Protein AF-A0A2V8RQP0-F1 (afdb_monomer_lite)

Secondary structure (DSSP, 8-state):
--PPPHHHHHHHHHHHHHHHHHHHHHHHHHHHHHHHHH-PPPP-S--HHHHHHHHHHHHHHHHHHHHHHHHHHHHHHHTT-HHHHHHHHHHHHHHHHHHHHHHHHHHHHH----HHHHHHHHHHHHHT---HHHHHHTSPPTT--SSSS--

Foldseek 3Di:
DPDDDLVVVLVVLLVVLQVLLVVLLVVLVVLVVVLVVPLADADPPPPVVLLVVLQVQLVVLLVVLVVQLVVQLVVLLVQLNLVSNSVSLNSSSVSLSVSSVSLSVSCNVGVDHSVPSSVSSNVSSVVSRDDSVSSVSSHDPPPDPDDPPPD

Radius of gyration: 20.01 Å; chains: 1; bounding box: 56×27×60 Å

Sequence (151 aa):
MNQVPVHATVAQRYRGLLIIWFAQFVTLGLFVLVVWLTRVPRNGSNDALRFWVFDVLGGATFALSFVLKYKLLRRASEQQRPDVVTTAYVLAFALCEATAIFGLVNYFLSGVPPLTLFAVALFGMALHVPRRVELLKASPPDGVSFKSSLQ

pLDDT: mean 88.08, std 13.08, range [40.81, 97.5]

Structure (mmCIF, N/CA/C/O backbone):
data_AF-A0A2V8RQP0-F1
#
_entry.id   AF-A0A2V8RQP0-F1
#
loop_
_atom_site.group_PDB
_atom_site.id
_atom_site.type_symbol
_atom_site.label_atom_id
_atom_site.label_alt_id
_atom_site.label_comp_id
_atom_site.label_asym_id
_atom_site.label_entity_id
_atom_site.label_seq_id
_atom_site.pdbx_PDB_ins_code
_atom_site.Cartn_x
_atom_site.Cartn_y
_atom_site.Cartn_z
_atom_site.occupancy
_atom_site.B_iso_or_equiv
_atom_site.auth_seq_id
_atom_site.auth_comp_id
_atom_site.auth_asym_id
_atom_site.auth_atom_id
_atom_site.pdbx_PDB_model_num
ATOM 1 N N . MET A 1 1 ? -33.516 5.647 21.831 1.00 44.84 1 MET A N 1
ATOM 2 C CA . MET A 1 1 ? -32.470 5.448 20.804 1.00 44.84 1 MET A CA 1
ATOM 3 C C . MET A 1 1 ? -31.860 4.075 21.028 1.00 44.84 1 MET A C 1
ATOM 5 O O . MET A 1 1 ? -31.222 3.886 22.054 1.00 44.84 1 MET A O 1
ATOM 9 N N . ASN A 1 2 ? -32.106 3.108 20.140 1.00 51.38 2 ASN A N 1
ATOM 10 C CA . ASN A 1 2 ? -31.475 1.790 20.238 1.00 51.38 2 ASN A CA 1
ATOM 11 C C . ASN A 1 2 ? -29.984 1.960 19.931 1.00 51.38 2 ASN A C 1
ATOM 13 O O . ASN A 1 2 ? -29.624 2.261 18.794 1.00 51.38 2 ASN A O 1
ATOM 17 N N . GLN A 1 3 ? -29.129 1.851 20.949 1.00 56.84 3 GLN A N 1
ATOM 18 C CA . GLN A 1 3 ? -27.687 1.880 20.739 1.00 56.84 3 GLN A CA 1
ATOM 19 C C . GLN A 1 3 ? -27.291 0.652 19.916 1.00 56.84 3 GLN A C 1
ATOM 21 O O . GLN A 1 3 ? -27.636 -0.478 20.260 1.00 56.84 3 GLN A O 1
ATOM 26 N N . VAL A 1 4 ? -26.610 0.882 18.794 1.00 65.81 4 VAL A N 1
ATOM 27 C CA . VAL A 1 4 ? -26.092 -0.197 17.951 1.00 65.81 4 VAL A CA 1
ATOM 28 C C . VAL A 1 4 ? -25.014 -0.934 18.754 1.00 65.81 4 VAL A C 1
ATOM 30 O O . VAL A 1 4 ? -24.077 -0.281 19.217 1.00 65.81 4 VAL A O 1
ATOM 33 N N . PRO A 1 5 ? -25.107 -2.263 18.931 1.00 72.31 5 PRO A N 1
ATOM 34 C CA . PRO A 1 5 ? -24.129 -3.008 19.715 1.00 72.31 5 PRO A CA 1
ATOM 35 C C . PRO A 1 5 ? -22.722 -2.860 19.116 1.00 72.31 5 PRO A C 1
ATOM 37 O O . PRO A 1 5 ? -22.556 -2.848 17.889 1.00 72.31 5 PRO A O 1
ATOM 40 N N . VAL A 1 6 ? -21.692 -2.774 19.966 1.00 74.38 6 VAL A N 1
ATOM 41 C CA . VAL A 1 6 ? -20.289 -2.564 19.551 1.00 74.38 6 VAL A CA 1
ATOM 42 C C . VAL A 1 6 ? -19.863 -3.603 18.512 1.00 74.38 6 VAL A C 1
ATOM 44 O O . VAL A 1 6 ? -19.258 -3.264 17.491 1.00 74.38 6 VAL A O 1
ATOM 47 N N . HIS A 1 7 ? -20.280 -4.856 18.698 1.00 73.31 7 HIS A N 1
ATOM 48 C CA . HIS A 1 7 ? -20.038 -5.948 17.756 1.00 73.31 7 HIS A CA 1
ATOM 49 C C . HIS A 1 7 ? -20.568 -5.684 16.336 1.00 73.31 7 HIS A C 1
ATOM 51 O O . HIS A 1 7 ? -19.882 -6.013 15.362 1.00 73.31 7 HIS A O 1
ATOM 57 N N . ALA A 1 8 ? -21.739 -5.054 16.189 1.00 73.69 8 ALA A N 1
ATOM 58 C CA . ALA A 1 8 ? -22.288 -4.703 14.878 1.00 73.69 8 ALA A CA 1
ATOM 59 C C . ALA A 1 8 ? -21.453 -3.602 14.201 1.00 73.69 8 ALA A C 1
ATOM 61 O O . ALA A 1 8 ? -21.138 -3.696 13.011 1.00 73.69 8 ALA A O 1
ATOM 62 N N . THR A 1 9 ? -20.993 -2.616 14.976 1.00 85.88 9 THR A N 1
ATOM 63 C CA . THR A 1 9 ? -20.133 -1.529 14.480 1.00 85.88 9 THR A CA 1
ATOM 64 C C . 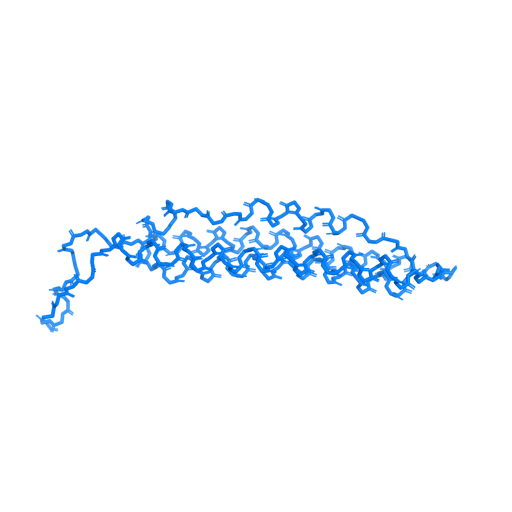THR A 1 9 ? -18.753 -2.041 14.046 1.00 85.88 9 THR A C 1
ATOM 66 O O . THR A 1 9 ? -18.240 -1.657 12.990 1.00 85.88 9 THR A O 1
ATOM 69 N N . VAL A 1 10 ? -18.152 -2.955 14.815 1.00 89.25 10 VAL A N 1
ATOM 70 C CA . VAL A 1 10 ? -16.866 -3.591 14.476 1.00 89.25 10 VAL A CA 1
ATOM 71 C C . VAL A 1 10 ? -16.976 -4.413 13.192 1.00 89.25 10 VAL A C 1
ATOM 73 O O . VAL A 1 10 ? -16.100 -4.323 12.327 1.00 89.25 10 VAL A O 1
ATOM 76 N N . ALA A 1 11 ? -18.058 -5.179 13.027 1.00 91.19 11 ALA A N 1
ATOM 77 C CA . ALA A 1 11 ? -18.291 -5.964 11.817 1.00 91.19 11 ALA A CA 1
ATOM 78 C C . ALA A 1 11 ? -18.414 -5.077 10.566 1.00 91.19 11 ALA A C 1
ATOM 80 O O . ALA A 1 11 ? -17.826 -5.399 9.529 1.00 91.19 11 ALA A O 1
ATOM 81 N N . GLN A 1 12 ? -19.111 -3.940 10.671 1.00 92.62 12 GLN A N 1
ATOM 82 C CA . GLN A 1 12 ? -19.235 -2.973 9.578 1.00 92.62 12 GLN A CA 1
ATOM 83 C C . GLN A 1 12 ? -17.875 -2.379 9.183 1.00 92.62 12 GLN A C 1
ATOM 85 O O . GLN A 1 12 ? -17.524 -2.385 8.000 1.00 92.62 12 GLN A O 1
ATOM 90 N N . ARG A 1 13 ? -17.076 -1.924 10.158 1.00 92.75 13 ARG A N 1
ATOM 91 C CA . ARG A 1 13 ? -15.727 -1.380 9.906 1.00 92.75 13 ARG A CA 1
ATOM 92 C C . ARG A 1 13 ? -14.805 -2.417 9.273 1.00 92.75 13 ARG A C 1
ATOM 94 O O . ARG A 1 13 ? -14.101 -2.116 8.313 1.00 92.75 13 ARG A O 1
ATOM 101 N N . TYR A 1 14 ? -14.851 -3.651 9.770 1.00 95.69 14 TYR A N 1
ATOM 102 C CA . TYR A 1 14 ? -14.076 -4.753 9.211 1.00 95.69 14 TYR A CA 1
ATOM 103 C C . TYR A 1 14 ? -14.441 -5.037 7.749 1.00 95.69 14 TYR A C 1
ATOM 105 O O . TYR A 1 14 ? -13.552 -5.194 6.914 1.00 95.69 14 TYR A O 1
ATOM 113 N N . ARG A 1 15 ? -15.740 -5.059 7.423 1.00 95.62 15 ARG A N 1
ATOM 114 C CA . ARG A 1 15 ? -16.206 -5.244 6.042 1.00 95.62 15 ARG A CA 1
ATOM 115 C C . ARG A 1 15 ? -15.717 -4.117 5.132 1.00 95.62 15 ARG A C 1
ATOM 117 O O . ARG A 1 15 ? -15.245 -4.404 4.038 1.00 95.62 15 ARG A O 1
ATOM 124 N N . GLY A 1 16 ? -15.771 -2.869 5.598 1.00 95.75 16 GLY A N 1
ATOM 125 C CA . GLY A 1 16 ? -15.220 -1.723 4.868 1.00 95.75 16 GLY A CA 1
ATOM 126 C C . GLY A 1 16 ? -13.724 -1.876 4.585 1.00 95.75 16 GLY A C 1
ATOM 127 O O . GLY A 1 16 ? -13.293 -1.722 3.446 1.00 95.75 16 GLY A O 1
ATOM 128 N N . LEU A 1 17 ? -12.940 -2.273 5.592 1.00 96.69 17 LEU A N 1
ATOM 129 C CA . LEU A 1 17 ? -11.506 -2.524 5.425 1.00 96.69 17 LEU A CA 1
ATOM 130 C C . LEU A 1 17 ? -11.203 -3.643 4.426 1.00 96.69 17 LEU A C 1
ATOM 132 O O . LEU A 1 17 ? -10.255 -3.511 3.660 1.00 96.69 17 LEU A O 1
ATOM 136 N N . LEU A 1 18 ? -11.989 -4.724 4.411 1.00 96.88 18 LEU A N 1
ATOM 137 C CA . LEU A 1 18 ? -11.821 -5.797 3.427 1.00 96.88 18 LEU A CA 1
ATOM 138 C C . LEU A 1 18 ? -12.123 -5.337 2.000 1.00 96.88 18 LEU A C 1
ATOM 140 O O . LEU A 1 18 ? -11.397 -5.711 1.085 1.00 96.88 18 LEU A O 1
ATOM 144 N N . ILE A 1 19 ? -13.165 -4.521 1.813 1.00 97.50 19 ILE A N 1
ATOM 145 C CA . ILE A 1 19 ? -13.505 -3.964 0.497 1.00 97.50 19 ILE A CA 1
ATOM 146 C C . ILE A 1 19 ? -12.356 -3.091 -0.009 1.00 97.50 19 ILE A C 1
ATOM 148 O O . ILE A 1 19 ? -11.914 -3.270 -1.139 1.00 97.50 19 ILE A O 1
ATOM 152 N N . ILE A 1 20 ? -11.836 -2.194 0.836 1.00 96.25 20 ILE A N 1
ATOM 153 C CA . ILE A 1 20 ? -10.703 -1.331 0.475 1.00 96.25 20 ILE A CA 1
ATOM 154 C C . ILE A 1 20 ? -9.458 -2.176 0.188 1.00 96.25 20 ILE A C 1
ATOM 156 O O . ILE A 1 20 ? -8.790 -1.952 -0.812 1.00 96.25 20 ILE A O 1
ATOM 160 N N . TRP A 1 21 ? -9.159 -3.172 1.024 1.00 97.31 21 TRP A N 1
ATOM 161 C CA . TRP A 1 21 ? -8.022 -4.068 0.807 1.00 97.31 21 TRP A CA 1
ATOM 162 C C . TRP A 1 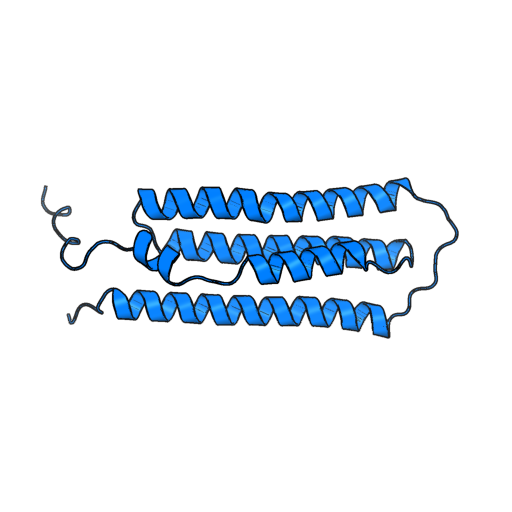21 ? -8.112 -4.790 -0.542 1.00 97.31 21 TRP A C 1
ATOM 164 O O . TRP A 1 21 ? -7.138 -4.816 -1.289 1.00 97.31 21 TRP A O 1
ATOM 174 N N . PHE A 1 22 ? -9.287 -5.323 -0.887 1.00 97.06 22 PHE A N 1
ATOM 175 C CA . PHE A 1 22 ? -9.494 -5.990 -2.170 1.00 97.06 22 PHE A CA 1
ATOM 176 C C . PHE A 1 22 ? -9.398 -5.009 -3.343 1.00 97.06 22 PHE A C 1
ATOM 178 O O . PHE A 1 22 ? -8.765 -5.325 -4.346 1.00 97.06 22 PHE A O 1
ATOM 185 N N . ALA A 1 23 ? -9.961 -3.803 -3.208 1.00 96.44 23 ALA A N 1
ATOM 186 C CA . ALA A 1 23 ? -9.835 -2.753 -4.216 1.00 96.44 23 ALA A CA 1
ATOM 187 C C . ALA A 1 23 ? -8.359 -2.416 -4.495 1.00 96.44 23 ALA A C 1
ATOM 189 O O . ALA A 1 23 ? -7.958 -2.387 -5.655 1.00 96.44 23 ALA A O 1
ATOM 190 N N . GLN A 1 24 ? -7.538 -2.285 -3.449 1.00 94.56 24 GLN A N 1
ATOM 191 C CA . GLN A 1 24 ? -6.100 -2.031 -3.598 1.00 94.56 24 GLN A CA 1
ATOM 192 C C . GLN A 1 24 ? -5.321 -3.232 -4.135 1.00 94.56 24 GLN A C 1
ATOM 194 O O . GLN A 1 24 ? -4.302 -3.082 -4.802 1.00 94.56 24 GLN A O 1
ATOM 199 N N . PHE A 1 25 ? -5.793 -4.451 -3.893 1.00 93.88 25 PHE A N 1
ATOM 200 C CA . PHE A 1 25 ? -5.213 -5.624 -4.538 1.00 93.88 25 PHE A CA 1
ATOM 201 C C . PHE A 1 25 ? -5.472 -5.616 -6.054 1.00 93.88 25 PHE A C 1
ATOM 203 O O . PHE A 1 25 ? -4.585 -5.942 -6.845 1.00 93.88 25 PHE A O 1
ATOM 210 N N . VAL A 1 26 ? -6.669 -5.192 -6.473 1.00 95.88 26 VAL A N 1
ATOM 211 C CA . VAL A 1 26 ? -7.017 -5.044 -7.893 1.00 95.88 26 VAL A CA 1
ATOM 212 C C . VAL A 1 26 ? -6.172 -3.957 -8.559 1.00 95.88 26 VAL A C 1
ATOM 214 O O . VAL A 1 26 ? -5.689 -4.190 -9.667 1.00 95.88 26 VAL A O 1
ATOM 217 N N . THR A 1 27 ? -5.927 -2.813 -7.908 1.00 95.75 27 THR A N 1
ATOM 218 C CA . THR A 1 27 ? -5.077 -1.755 -8.492 1.00 95.75 27 THR A CA 1
ATOM 219 C C . THR A 1 27 ? -3.641 -2.227 -8.727 1.00 95.75 27 THR A C 1
ATOM 221 O O . THR A 1 27 ? -3.093 -1.980 -9.802 1.00 95.75 27 THR A O 1
ATOM 224 N N . LEU A 1 28 ? -3.064 -3.016 -7.812 1.00 94.56 28 LEU A N 1
ATOM 225 C CA . LEU A 1 28 ? -1.766 -3.669 -8.041 1.00 94.56 28 LEU A CA 1
ATOM 226 C C . LEU A 1 28 ? -1.791 -4.590 -9.272 1.00 94.56 28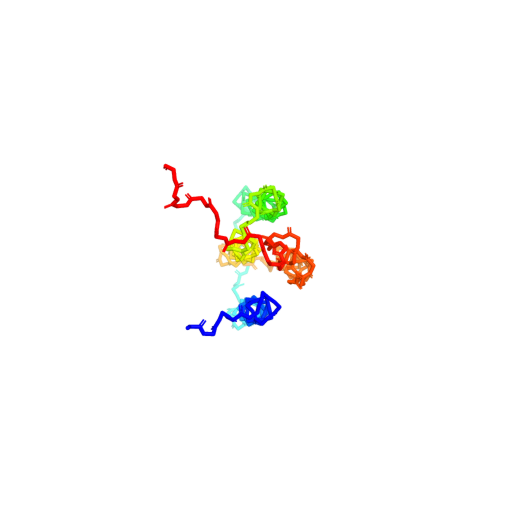 LEU A C 1
ATOM 228 O O . LEU A 1 28 ? -0.863 -4.567 -10.084 1.00 94.56 28 LEU A O 1
ATOM 232 N N . GLY A 1 29 ? -2.865 -5.365 -9.450 1.00 93.94 29 GLY A N 1
ATOM 233 C CA . GLY A 1 29 ? -3.067 -6.187 -10.647 1.00 93.94 29 GLY A CA 1
ATOM 234 C C . GLY A 1 29 ? -3.141 -5.358 -11.934 1.00 93.94 29 GLY A C 1
ATOM 235 O O . GLY A 1 29 ? -2.550 -5.734 -12.948 1.00 93.94 29 GLY A O 1
ATOM 236 N N . LEU A 1 30 ? -3.797 -4.195 -11.889 1.00 95.62 30 LEU A N 1
ATOM 237 C CA . LEU A 1 30 ? -3.856 -3.266 -13.021 1.00 95.62 30 LEU A CA 1
ATOM 238 C C . LEU A 1 30 ? -2.475 -2.703 -13.377 1.00 95.62 30 LEU A C 1
ATOM 240 O O . LEU A 1 30 ? -2.169 -2.586 -14.561 1.00 95.62 30 LEU A O 1
ATOM 244 N N . PHE A 1 31 ? -1.609 -2.413 -12.404 1.00 95.00 31 PHE A N 1
ATOM 245 C CA . PHE A 1 31 ? -0.239 -1.971 -12.700 1.00 95.00 31 PHE A CA 1
ATOM 246 C C . PHE A 1 31 ? 0.574 -3.047 -13.423 1.00 95.00 31 PHE A C 1
ATOM 248 O O . PHE A 1 31 ? 1.277 -2.742 -14.388 1.00 95.00 31 PHE A O 1
ATOM 255 N N . VAL A 1 32 ? 0.433 -4.312 -13.019 1.00 92.50 32 VAL A N 1
ATOM 256 C CA . VAL A 1 32 ? 1.054 -5.444 -13.727 1.00 92.50 32 VAL A CA 1
ATOM 257 C C . VAL A 1 32 ? 0.517 -5.550 -15.156 1.00 92.50 32 VAL A C 1
ATOM 259 O O . VAL A 1 32 ? 1.298 -5.719 -16.095 1.00 92.50 32 VAL A O 1
ATOM 262 N N . LEU A 1 33 ? -0.797 -5.392 -15.340 1.00 94.62 33 LEU A N 1
ATOM 263 C CA . LEU A 1 33 ? -1.420 -5.392 -16.663 1.00 94.62 33 LEU A CA 1
ATOM 264 C C . LEU A 1 33 ? -0.886 -4.250 -17.545 1.00 94.62 33 LEU A C 1
ATOM 266 O O . LEU A 1 33 ? -0.574 -4.479 -18.712 1.00 94.62 33 LEU A O 1
ATOM 270 N N . VAL A 1 34 ? -0.715 -3.045 -16.993 1.00 94.88 34 VAL A N 1
ATOM 271 C CA . VAL A 1 34 ? -0.141 -1.891 -17.708 1.00 94.88 34 VAL A CA 1
ATOM 272 C C . VAL A 1 34 ? 1.284 -2.180 -18.180 1.00 94.88 34 VAL A C 1
ATOM 274 O O . VAL A 1 34 ? 1.602 -1.925 -19.343 1.00 94.88 34 VAL A O 1
ATOM 277 N N . VAL A 1 35 ? 2.136 -2.749 -17.323 1.00 93.12 35 VAL A N 1
ATOM 278 C CA . VAL A 1 35 ? 3.497 -3.164 -17.711 1.00 93.12 35 VAL A CA 1
ATOM 279 C C . VAL A 1 35 ? 3.455 -4.202 -18.836 1.00 93.12 35 VAL A C 1
ATOM 281 O O . VAL A 1 35 ? 4.208 -4.106 -19.806 1.00 93.12 35 VAL A O 1
ATOM 284 N N . TRP A 1 36 ? 2.544 -5.174 -18.748 1.00 92.38 36 TRP A N 1
ATOM 285 C CA . TRP A 1 36 ? 2.407 -6.222 -19.760 1.00 92.38 36 TRP A CA 1
ATOM 286 C C . TRP A 1 36 ? 1.939 -5.693 -21.126 1.00 92.38 36 TRP A C 1
ATOM 288 O O . TRP A 1 36 ? 2.419 -6.170 -22.160 1.00 92.38 36 TRP A O 1
ATOM 298 N N . LEU A 1 37 ? 1.038 -4.704 -21.134 1.00 95.06 37 LEU A N 1
ATOM 299 C CA . LEU A 1 37 ? 0.505 -4.082 -22.349 1.00 95.06 37 LEU A CA 1
ATOM 300 C C . LEU A 1 37 ? 1.498 -3.120 -23.012 1.00 95.06 37 LEU A C 1
ATOM 302 O O . LEU A 1 37 ? 1.588 -3.090 -24.236 1.00 95.06 37 LEU A O 1
ATOM 306 N N . THR A 1 38 ? 2.231 -2.328 -22.227 1.00 93.12 38 THR A N 1
ATOM 307 C CA . THR A 1 38 ? 3.049 -1.226 -22.766 1.00 93.12 38 THR A CA 1
ATOM 308 C C . THR A 1 38 ? 4.401 -1.668 -23.317 1.00 93.12 38 THR A C 1
ATOM 310 O O . THR A 1 38 ? 4.889 -1.025 -24.242 1.00 93.12 38 THR A O 1
ATOM 313 N N . ARG A 1 39 ? 4.996 -2.755 -22.796 1.00 87.69 39 ARG A N 1
ATOM 314 C CA . ARG A 1 39 ? 6.267 -3.346 -23.280 1.00 87.69 39 ARG A CA 1
ATOM 315 C C . ARG A 1 39 ? 7.326 -2.301 -23.670 1.00 87.69 39 ARG A C 1
ATOM 317 O O . ARG A 1 39 ? 7.876 -2.336 -24.769 1.00 87.69 39 ARG A O 1
ATOM 324 N N . VAL A 1 40 ? 7.600 -1.374 -22.758 1.00 87.81 40 VAL A N 1
ATOM 325 C CA . VAL A 1 40 ? 8.564 -0.284 -22.939 1.00 87.81 40 VAL A CA 1
ATOM 326 C C . VAL A 1 40 ? 9.940 -0.850 -23.330 1.00 87.81 40 VAL A C 1
ATOM 328 O O . VAL A 1 40 ? 10.453 -1.724 -22.623 1.00 87.81 40 VAL A O 1
ATOM 331 N N . PRO A 1 41 ? 10.549 -0.381 -24.437 1.00 85.56 41 PRO A N 1
ATOM 332 C CA . PRO A 1 41 ? 11.894 -0.782 -24.829 1.00 85.56 41 PRO A CA 1
ATOM 333 C C . PRO A 1 41 ? 12.918 -0.435 -23.751 1.00 85.56 41 PRO A C 1
ATOM 335 O O . PRO A 1 41 ? 12.855 0.622 -23.125 1.00 85.56 41 PRO A O 1
ATOM 338 N N . ARG A 1 42 ? 13.899 -1.315 -23.552 1.00 82.44 42 ARG A N 1
ATOM 339 C CA . ARG A 1 42 ? 14.965 -1.086 -22.577 1.00 82.44 42 ARG A CA 1
ATOM 340 C C . ARG A 1 42 ? 15.855 0.065 -23.039 1.00 82.44 42 ARG A C 1
ATOM 342 O O . ARG A 1 42 ? 16.465 -0.021 -24.104 1.00 82.44 42 ARG A O 1
ATOM 349 N N . ASN A 1 43 ? 15.970 1.108 -22.221 1.00 77.00 43 ASN A N 1
ATOM 350 C CA . ASN A 1 43 ? 16.900 2.197 -22.494 1.00 77.00 43 ASN A CA 1
ATOM 351 C C . ASN A 1 43 ? 18.332 1.744 -22.176 1.00 77.00 43 ASN A C 1
ATOM 353 O O . ASN A 1 43 ? 18.627 1.291 -21.072 1.00 77.00 43 ASN A O 1
ATOM 357 N N . GLY A 1 44 ? 19.227 1.855 -23.163 1.00 64.25 44 GLY A N 1
ATOM 358 C CA . GLY A 1 44 ? 20.649 1.510 -23.028 1.00 64.25 44 GLY A CA 1
ATOM 359 C C . GLY A 1 44 ? 21.484 2.558 -22.282 1.00 64.25 44 GLY A C 1
ATOM 360 O O . GLY A 1 44 ? 22.653 2.313 -21.991 1.00 64.25 44 GLY A O 1
ATOM 361 N N . SER A 1 45 ? 20.909 3.722 -21.954 1.00 63.69 45 SER A N 1
ATOM 362 C CA . SER A 1 45 ? 21.559 4.718 -21.100 1.00 63.69 45 SER A CA 1
ATOM 363 C C . SER A 1 45 ? 21.573 4.208 -19.659 1.00 63.69 45 SER A C 1
ATOM 365 O O . SER A 1 45 ? 20.534 4.146 -19.002 1.00 63.69 45 SER A O 1
ATOM 367 N N . ASN A 1 46 ? 22.756 3.823 -19.189 1.00 61.28 46 ASN A N 1
ATOM 368 C CA . ASN A 1 46 ? 23.028 3.210 -17.889 1.00 61.28 46 ASN A CA 1
ATOM 369 C C . ASN A 1 46 ? 22.861 4.204 -16.717 1.00 61.28 46 ASN A C 1
ATOM 371 O O . ASN A 1 46 ? 23.788 4.455 -15.951 1.00 61.28 46 ASN A O 1
ATOM 375 N N . ASP A 1 47 ? 21.669 4.774 -16.548 1.00 75.56 47 ASP A N 1
ATOM 376 C CA . ASP A 1 47 ? 21.330 5.652 -15.423 1.00 75.56 47 ASP A CA 1
ATOM 377 C C . ASP A 1 47 ? 21.022 4.819 -14.163 1.00 75.56 47 ASP A C 1
ATOM 379 O O . ASP A 1 47 ? 19.960 4.911 -13.540 1.00 75.56 47 ASP A O 1
ATOM 383 N N . ALA A 1 48 ? 21.978 3.964 -13.785 1.00 80.69 48 ALA A N 1
ATOM 384 C CA . ALA A 1 48 ? 21.882 3.056 -12.645 1.00 80.69 48 ALA A CA 1
ATOM 385 C C . ALA A 1 48 ? 21.533 3.805 -11.350 1.00 80.69 48 ALA A C 1
ATOM 387 O O . ALA A 1 48 ? 20.783 3.294 -10.524 1.00 80.69 48 ALA A O 1
ATOM 388 N N . LEU A 1 49 ? 22.014 5.044 -11.199 1.00 84.56 49 LEU A N 1
ATOM 389 C CA . LEU A 1 49 ? 21.681 5.898 -10.063 1.00 84.56 49 LEU A CA 1
ATOM 390 C C . LEU A 1 49 ? 20.168 6.137 -9.949 1.00 84.56 49 LEU A C 1
ATOM 392 O O . LEU A 1 49 ? 19.611 5.994 -8.866 1.00 84.56 49 LEU A O 1
ATOM 396 N N . ARG A 1 50 ? 19.490 6.466 -11.057 1.00 82.19 50 ARG A N 1
ATOM 397 C CA . ARG A 1 50 ? 18.039 6.722 -11.058 1.00 82.19 50 ARG A CA 1
ATOM 398 C C . ARG A 1 50 ? 17.264 5.461 -10.699 1.00 82.19 50 ARG A C 1
ATOM 400 O O . ARG A 1 50 ? 16.358 5.523 -9.873 1.00 82.19 50 ARG A O 1
ATOM 407 N N . PHE A 1 51 ? 17.673 4.327 -11.269 1.00 84.38 51 PHE A N 1
ATOM 408 C CA . PHE A 1 51 ? 17.103 3.021 -10.946 1.00 84.38 51 PHE A CA 1
ATOM 409 C C . PHE A 1 51 ? 17.192 2.729 -9.440 1.00 84.38 51 PHE A C 1
ATOM 411 O O . PHE A 1 51 ? 16.178 2.433 -8.808 1.00 84.38 51 PHE A O 1
ATOM 418 N N . TRP A 1 52 ? 18.379 2.893 -8.848 1.00 87.50 52 TRP A N 1
ATOM 419 C CA . TRP A 1 52 ? 18.598 2.658 -7.419 1.00 87.50 52 TRP A CA 1
ATOM 420 C C . TRP A 1 52 ? 17.818 3.621 -6.523 1.00 87.50 52 TRP A C 1
ATOM 422 O O . TRP A 1 52 ? 17.315 3.202 -5.484 1.00 87.50 52 TRP A O 1
ATOM 432 N N . VAL A 1 53 ? 17.667 4.890 -6.915 1.00 91.38 53 VAL A N 1
ATOM 433 C CA . VAL A 1 53 ? 16.883 5.866 -6.141 1.00 91.38 53 VAL A CA 1
ATOM 434 C C . VAL A 1 53 ? 15.425 5.424 -6.019 1.00 91.38 53 VAL A C 1
ATOM 436 O O . VAL A 1 53 ? 14.890 5.407 -4.912 1.00 91.38 53 VAL A O 1
ATOM 439 N N . PHE A 1 54 ? 14.784 5.026 -7.120 1.00 91.38 54 PHE A N 1
ATOM 440 C CA . PHE A 1 54 ? 13.392 4.568 -7.077 1.00 91.38 54 PHE A CA 1
ATOM 441 C C . PHE A 1 54 ? 13.226 3.249 -6.318 1.00 91.38 54 PHE A C 1
ATOM 443 O O . PHE A 1 54 ? 12.244 3.093 -5.593 1.00 91.38 54 PHE A O 1
ATOM 450 N N . ASP A 1 55 ? 14.192 2.335 -6.428 1.00 89.12 55 ASP A N 1
ATOM 451 C CA . ASP A 1 55 ? 14.165 1.058 -5.709 1.00 89.12 55 ASP A CA 1
ATOM 452 C C . ASP A 1 55 ? 14.305 1.251 -4.193 1.00 89.12 55 ASP A C 1
ATOM 454 O O . ASP A 1 55 ? 13.508 0.723 -3.414 1.00 89.12 55 ASP A O 1
ATOM 458 N N . VAL A 1 56 ? 15.230 2.115 -3.763 1.00 93.50 56 VAL A N 1
ATOM 459 C CA . VAL A 1 56 ? 15.399 2.479 -2.349 1.00 93.50 56 VAL A CA 1
ATOM 460 C C . VAL A 1 56 ? 14.175 3.224 -1.818 1.00 93.50 56 VAL A C 1
ATOM 462 O O . VAL A 1 56 ? 13.721 2.927 -0.713 1.00 93.50 56 VAL A O 1
ATOM 465 N N . LEU A 1 57 ? 13.599 4.158 -2.583 1.00 95.12 57 LEU A N 1
ATOM 466 C CA . LEU A 1 57 ? 12.376 4.862 -2.179 1.00 95.12 57 LEU A CA 1
ATOM 467 C C . LEU A 1 57 ? 11.183 3.909 -2.054 1.00 95.12 57 LEU A C 1
ATOM 469 O O . LEU A 1 57 ? 10.426 4.003 -1.082 1.00 95.12 57 LEU A O 1
ATOM 473 N N . GLY A 1 58 ? 11.045 2.967 -2.990 1.00 93.56 58 GLY A N 1
ATOM 474 C CA . GLY A 1 58 ? 10.037 1.910 -2.946 1.00 93.56 58 GLY A CA 1
ATOM 475 C C . GLY A 1 58 ? 10.200 1.011 -1.721 1.00 93.56 58 GLY A C 1
ATOM 476 O O . GLY A 1 58 ? 9.240 0.794 -0.976 1.00 93.56 58 GLY A O 1
ATOM 477 N N . GLY A 1 59 ? 11.422 0.545 -1.457 1.00 94.00 59 GLY A N 1
ATOM 478 C CA . GLY A 1 59 ? 11.739 -0.254 -0.273 1.00 94.00 59 GLY A CA 1
ATOM 479 C C . GLY A 1 59 ? 11.520 0.505 1.041 1.00 94.00 59 GLY A C 1
ATOM 480 O O . GLY A 1 59 ? 10.967 -0.045 1.996 1.00 94.00 59 GLY A O 1
ATOM 481 N N . ALA A 1 60 ? 11.879 1.790 1.091 1.00 96.31 60 ALA A N 1
ATOM 482 C CA . ALA A 1 60 ? 11.662 2.639 2.259 1.00 96.31 60 ALA A CA 1
ATOM 483 C C . ALA A 1 60 ? 10.167 2.862 2.536 1.00 96.31 60 ALA A C 1
ATOM 485 O O . ALA A 1 60 ? 9.745 2.769 3.690 1.00 96.31 60 ALA A O 1
ATOM 486 N N . THR A 1 61 ? 9.349 3.101 1.503 1.00 95.69 61 THR A N 1
ATOM 487 C CA . THR A 1 61 ? 7.884 3.215 1.659 1.00 95.69 61 THR A CA 1
ATOM 488 C C . THR A 1 61 ? 7.258 1.906 2.126 1.00 95.69 61 THR A C 1
ATOM 490 O O . THR A 1 61 ? 6.411 1.923 3.026 1.00 95.69 61 THR A O 1
ATOM 493 N N . PHE A 1 62 ? 7.736 0.771 1.612 1.00 96.56 62 PHE A N 1
ATOM 494 C CA . PHE A 1 62 ? 7.324 -0.547 2.083 1.00 96.56 62 PHE A CA 1
ATOM 495 C C . PHE A 1 62 ? 7.642 -0.732 3.571 1.00 96.56 62 PHE A C 1
ATOM 497 O O . PHE A 1 62 ? 6.742 -1.035 4.350 1.00 96.56 62 PHE A O 1
ATOM 504 N N . ALA A 1 63 ? 8.878 -0.479 4.009 1.00 96.75 63 ALA A N 1
ATOM 505 C CA . ALA A 1 63 ? 9.247 -0.589 5.424 1.00 96.75 63 ALA A CA 1
ATOM 506 C C . ALA A 1 63 ? 8.430 0.371 6.310 1.00 96.75 63 ALA A C 1
ATOM 508 O O . ALA A 1 63 ? 7.951 -0.003 7.388 1.00 96.75 63 ALA A O 1
ATOM 509 N N . LEU A 1 64 ? 8.211 1.598 5.829 1.00 97.00 64 LEU A N 1
ATOM 510 C CA . LEU A 1 64 ? 7.428 2.614 6.525 1.00 97.00 64 LEU A CA 1
ATOM 511 C C . LEU A 1 64 ? 5.973 2.174 6.745 1.00 97.00 64 LEU A C 1
ATOM 513 O O . LEU A 1 64 ? 5.402 2.487 7.793 1.00 97.00 64 LEU A O 1
ATOM 517 N N . SER A 1 65 ? 5.391 1.403 5.821 1.00 96.81 65 SER A N 1
ATOM 518 C CA . SER A 1 65 ? 4.021 0.885 5.948 1.00 96.81 65 SER A CA 1
ATOM 519 C C . SER A 1 65 ? 3.822 0.035 7.212 1.00 96.81 65 SER A C 1
ATOM 521 O O . SER A 1 65 ? 2.841 0.221 7.941 1.00 96.81 65 SER A O 1
ATOM 523 N N . PHE A 1 66 ? 4.791 -0.821 7.552 1.00 97.00 66 PHE A N 1
ATOM 524 C CA . PHE A 1 66 ? 4.760 -1.641 8.765 1.00 97.00 66 PHE A CA 1
ATOM 525 C C . PHE A 1 66 ? 4.940 -0.797 10.021 1.00 97.00 66 PHE A C 1
ATOM 527 O O . PHE A 1 66 ? 4.176 -0.947 10.979 1.00 97.00 66 PHE A O 1
ATOM 534 N N . VAL A 1 67 ? 5.915 0.115 10.011 1.00 97.50 67 VAL A N 1
ATOM 535 C CA . VAL A 1 67 ? 6.228 0.965 11.167 1.00 97.50 67 VAL A CA 1
ATOM 536 C C . VAL A 1 67 ? 5.047 1.868 11.518 1.00 97.50 67 VAL A C 1
ATOM 538 O O . VAL A 1 67 ? 4.650 1.942 12.685 1.00 97.50 67 VAL A O 1
ATOM 541 N N . LEU A 1 68 ? 4.457 2.540 10.525 1.00 96.94 68 LEU A N 1
ATOM 542 C CA . LEU A 1 68 ? 3.327 3.440 10.752 1.00 96.94 68 LEU A CA 1
ATOM 543 C C . LEU A 1 68 ? 2.075 2.676 11.169 1.00 96.94 68 LEU A C 1
ATOM 545 O O . LEU A 1 68 ? 1.424 3.084 12.133 1.00 96.94 68 LEU A O 1
ATOM 549 N N . LYS A 1 69 ? 1.777 1.536 10.530 1.00 97.06 69 LYS A N 1
ATOM 550 C CA . LYS A 1 69 ? 0.668 0.676 10.959 1.00 97.06 69 LYS A CA 1
ATOM 551 C C . LYS A 1 69 ? 0.836 0.254 12.413 1.00 97.06 69 LYS A C 1
ATOM 553 O O . LYS A 1 69 ? -0.095 0.415 13.195 1.00 97.06 69 LYS A O 1
ATOM 558 N N . TYR A 1 70 ? 2.012 -0.247 12.791 1.00 96.56 70 TYR A N 1
ATOM 559 C CA . TYR A 1 70 ? 2.281 -0.695 14.158 1.00 96.56 70 TYR A CA 1
ATOM 560 C C . TYR A 1 70 ? 2.074 0.430 15.181 1.00 96.56 70 TYR A C 1
ATOM 562 O O . TYR A 1 70 ? 1.344 0.253 16.158 1.00 96.56 70 TYR A O 1
ATOM 570 N N . LYS A 1 71 ? 2.651 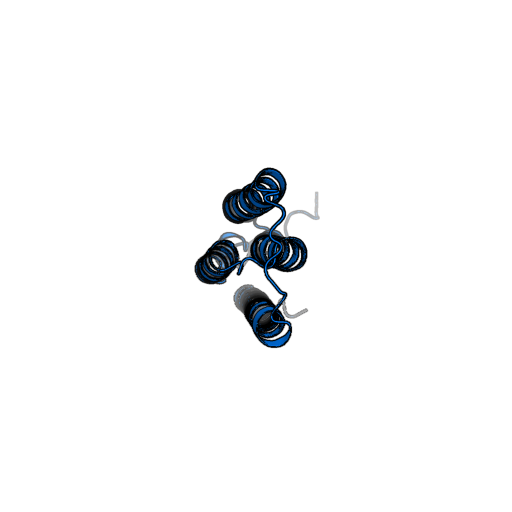1.612 14.927 1.00 97.00 71 LYS A N 1
ATOM 571 C CA . LYS A 1 71 ? 2.502 2.777 15.813 1.00 97.00 71 LYS A CA 1
ATOM 572 C C . LYS A 1 71 ? 1.044 3.220 15.949 1.00 97.00 71 LYS A C 1
ATOM 574 O O . LYS A 1 71 ? 0.592 3.491 17.060 1.00 97.00 71 LYS A O 1
ATOM 579 N N . LEU A 1 72 ? 0.306 3.282 14.841 1.00 96.44 72 LEU A N 1
ATOM 580 C CA . LEU A 1 72 ? -1.092 3.709 14.853 1.00 96.44 72 LEU A CA 1
ATOM 581 C C . LEU A 1 72 ? -2.009 2.680 15.515 1.00 96.44 72 LEU A C 1
ATOM 583 O O . LEU A 1 72 ? -2.886 3.079 16.274 1.00 96.44 72 LEU A O 1
ATOM 587 N N . LEU A 1 73 ? -1.795 1.380 15.293 1.00 96.25 73 LEU A N 1
ATOM 588 C CA . LEU A 1 73 ? -2.570 0.329 15.959 1.00 96.25 73 LEU A CA 1
ATOM 589 C C . LEU A 1 73 ? -2.355 0.340 17.472 1.00 96.25 73 LEU A C 1
ATOM 591 O O . LEU A 1 73 ? -3.328 0.291 18.221 1.00 96.25 73 LEU A O 1
ATOM 595 N N . ARG A 1 74 ? -1.104 0.488 17.923 1.00 95.50 74 ARG A N 1
ATOM 596 C CA . ARG A 1 74 ? -0.793 0.617 19.351 1.00 95.50 74 ARG A CA 1
ATOM 597 C C . ARG A 1 74 ? -1.494 1.830 19.969 1.00 95.50 74 ARG A C 1
ATOM 599 O O . ARG A 1 74 ? -2.161 1.705 20.994 1.00 95.50 74 ARG A O 1
ATOM 606 N N . ARG A 1 75 ? -1.420 2.986 19.304 1.00 94.00 75 ARG A N 1
ATOM 607 C CA . ARG A 1 75 ? -2.128 4.197 19.741 1.00 94.00 75 ARG A CA 1
ATOM 608 C C . ARG A 1 75 ? -3.646 3.995 19.763 1.00 94.00 75 ARG A C 1
ATOM 610 O O . ARG A 1 75 ? -4.311 4.480 20.671 1.00 94.00 75 ARG A O 1
ATOM 617 N N . ALA A 1 76 ? -4.198 3.290 18.779 1.00 93.62 76 ALA A N 1
ATOM 618 C CA . ALA A 1 76 ? -5.627 3.018 18.693 1.00 93.62 76 ALA A CA 1
ATOM 619 C C . ALA A 1 76 ? -6.124 2.151 19.857 1.00 93.62 76 ALA A C 1
ATOM 621 O O . ALA A 1 76 ? -7.186 2.439 20.407 1.00 93.62 76 ALA A O 1
ATOM 622 N N . SER A 1 77 ? -5.349 1.137 20.263 1.00 93.06 77 SER A N 1
ATOM 623 C CA . SER A 1 77 ? -5.675 0.322 21.438 1.00 93.06 77 SER A CA 1
ATOM 624 C C . SER A 1 77 ? -5.540 1.101 22.744 1.00 93.06 77 SER A C 1
ATOM 626 O O . SER A 1 77 ? -6.407 0.990 23.602 1.00 93.06 77 SER A O 1
ATOM 628 N N . GLU A 1 78 ? -4.501 1.930 22.883 1.00 93.06 78 GLU A N 1
ATOM 629 C CA . GLU A 1 78 ? -4.284 2.745 24.090 1.00 93.06 78 GLU A CA 1
ATOM 630 C C . GLU A 1 78 ? -5.386 3.802 24.272 1.00 93.06 78 GLU A C 1
ATOM 632 O O . GLU A 1 78 ? -5.796 4.082 25.393 1.00 93.06 78 GLU A O 1
ATOM 637 N N . GLN A 1 79 ? -5.889 4.375 23.174 1.00 92.00 79 GLN A N 1
ATOM 638 C CA . GLN A 1 79 ? -6.896 5.443 23.201 1.00 92.00 79 GLN A CA 1
ATOM 639 C C . GLN A 1 79 ? -8.336 4.934 23.045 1.00 92.00 79 GLN A C 1
ATOM 641 O O . GLN A 1 79 ? -9.253 5.750 23.036 1.00 92.00 79 GLN A O 1
ATOM 646 N N . GLN A 1 80 ? -8.542 3.621 22.884 1.00 90.81 80 GLN A N 1
ATOM 647 C CA . GLN A 1 80 ? -9.843 3.017 22.557 1.00 90.81 80 GLN A CA 1
ATOM 648 C C . GLN A 1 80 ? -10.534 3.699 21.360 1.00 90.81 80 GLN A C 1
ATOM 650 O O . GLN A 1 80 ? -11.715 4.052 21.390 1.00 90.81 80 GLN A O 1
ATOM 655 N N . ARG A 1 81 ? -9.757 3.904 20.290 1.00 90.94 81 ARG A N 1
ATOM 656 C CA . ARG A 1 81 ? -10.176 4.611 19.074 1.00 90.94 81 ARG A CA 1
ATOM 657 C C . ARG A 1 81 ? -10.201 3.683 17.855 1.00 90.94 81 ARG A C 1
ATOM 659 O O . ARG A 1 81 ? -9.196 3.570 17.145 1.00 90.94 81 ARG A O 1
ATOM 666 N N . PRO A 1 82 ? -11.337 3.024 17.550 1.00 90.44 82 PRO A N 1
ATOM 667 C CA . PRO A 1 82 ? -11.434 2.080 16.430 1.00 90.44 82 PRO A CA 1
ATOM 668 C C . PRO A 1 82 ? -11.382 2.767 15.051 1.00 90.44 82 PRO A C 1
ATOM 670 O O . PRO A 1 82 ? -11.121 2.128 14.028 1.00 90.44 82 PRO A O 1
ATOM 673 N N . ASP A 1 83 ? -11.605 4.079 14.997 1.00 91.81 83 ASP A N 1
ATOM 674 C CA . ASP A 1 83 ? -11.370 4.916 13.820 1.00 91.81 83 ASP A CA 1
ATOM 675 C C . ASP A 1 83 ? -9.883 4.951 13.437 1.00 91.81 83 ASP A C 1
ATOM 677 O O . ASP A 1 83 ? -9.550 4.759 12.267 1.00 91.81 83 ASP A O 1
ATOM 681 N N . VAL A 1 84 ? -8.985 5.066 14.420 1.00 94.12 84 VAL A N 1
ATOM 682 C CA . VAL A 1 84 ? -7.531 5.097 14.185 1.00 94.12 84 VAL A CA 1
ATOM 683 C C . VAL A 1 84 ? -7.027 3.761 13.631 1.00 94.12 84 VAL A C 1
ATOM 685 O O . VAL A 1 84 ? -6.133 3.756 12.786 1.00 94.12 84 VAL A O 1
ATOM 688 N N . VAL A 1 85 ? -7.644 2.632 14.011 1.00 95.88 85 VAL A N 1
ATOM 689 C CA . VAL A 1 85 ? -7.364 1.317 13.397 1.00 95.88 85 VAL A CA 1
ATOM 690 C C . VAL A 1 85 ? -7.653 1.342 11.901 1.00 95.88 85 VAL A C 1
ATOM 692 O O . VAL A 1 85 ? -6.849 0.860 11.106 1.00 95.88 85 VAL A O 1
ATOM 695 N N . THR A 1 86 ? -8.785 1.929 11.506 1.00 94.81 86 THR A N 1
ATOM 696 C CA . THR A 1 86 ? -9.181 2.001 10.094 1.00 94.81 86 THR A CA 1
ATOM 697 C C . THR A 1 86 ? -8.158 2.819 9.303 1.00 94.81 86 THR A C 1
ATOM 699 O O . THR A 1 86 ? -7.653 2.352 8.282 1.00 94.81 86 THR A O 1
ATOM 702 N N . THR A 1 87 ? -7.765 3.980 9.832 1.00 95.88 87 THR A N 1
ATOM 703 C CA . THR A 1 87 ? -6.718 4.830 9.248 1.00 95.88 87 THR A CA 1
ATOM 704 C C . THR A 1 87 ? -5.375 4.107 9.145 1.00 95.88 87 THR A C 1
ATOM 706 O O . THR A 1 87 ? -4.712 4.206 8.116 1.00 95.88 87 THR A O 1
ATOM 709 N N . ALA A 1 88 ? -4.984 3.338 10.167 1.00 97.00 88 ALA A N 1
ATOM 710 C CA . ALA A 1 88 ? -3.732 2.582 10.164 1.00 97.00 88 ALA A CA 1
ATOM 711 C C . ALA A 1 88 ? -3.658 1.581 9.003 1.00 97.00 88 ALA A C 1
ATOM 713 O O . ALA A 1 88 ? -2.620 1.462 8.352 1.00 97.00 88 ALA A O 1
ATOM 714 N N . TYR A 1 89 ? -4.756 0.869 8.736 1.00 97.50 89 TYR A N 1
ATOM 715 C CA . TYR A 1 89 ? -4.826 -0.083 7.630 1.00 97.50 89 TYR A CA 1
ATOM 716 C C . TYR A 1 89 ? -4.837 0.611 6.268 1.00 97.50 89 TYR A C 1
ATOM 718 O O . TYR A 1 89 ? -4.042 0.240 5.410 1.00 97.50 89 TYR A O 1
ATOM 726 N N . VAL A 1 90 ? -5.671 1.640 6.082 1.00 96.88 90 VAL A N 1
ATOM 727 C CA . VAL A 1 90 ? -5.737 2.384 4.810 1.00 96.88 90 VAL A CA 1
ATOM 728 C C . VAL A 1 90 ? -4.379 2.998 4.462 1.00 96.88 90 VAL A C 1
ATOM 730 O O . VAL A 1 90 ? -3.926 2.876 3.326 1.00 96.88 90 VAL A O 1
ATOM 733 N N . LEU A 1 91 ? -3.690 3.583 5.446 1.00 97.19 91 LEU A N 1
ATOM 734 C CA . LEU A 1 91 ? -2.353 4.141 5.252 1.00 97.19 91 LEU A CA 1
ATOM 735 C C . LEU A 1 91 ? -1.333 3.065 4.856 1.00 97.19 91 LEU A C 1
ATOM 737 O O . LEU A 1 91 ? -0.527 3.285 3.956 1.00 97.19 91 LEU A O 1
ATOM 741 N N . ALA A 1 92 ? -1.376 1.894 5.495 1.00 97.19 92 ALA A N 1
ATOM 742 C CA . ALA A 1 92 ? -0.494 0.785 5.146 1.00 97.19 92 ALA A CA 1
ATOM 743 C C . ALA A 1 92 ? -0.728 0.288 3.710 1.00 97.19 92 ALA A C 1
ATOM 745 O O . ALA A 1 92 ? 0.235 0.029 2.988 1.00 97.19 92 ALA A O 1
ATOM 746 N N . PHE A 1 93 ? -1.991 0.203 3.279 1.00 97.50 93 PHE A N 1
ATOM 747 C CA . PHE A 1 93 ? -2.343 -0.179 1.908 1.00 97.50 93 PHE A CA 1
ATOM 748 C C . PHE A 1 93 ? -1.834 0.837 0.892 1.00 97.50 93 PHE A C 1
ATOM 750 O O . PHE A 1 93 ? -1.196 0.447 -0.082 1.00 97.50 93 PHE A O 1
ATOM 757 N N . ALA A 1 94 ? -2.056 2.127 1.150 1.00 96.88 94 ALA A N 1
ATOM 758 C CA . ALA A 1 94 ? -1.589 3.203 0.281 1.00 96.88 94 ALA A CA 1
ATOM 759 C C . ALA A 1 94 ? -0.058 3.217 0.149 1.00 96.88 94 ALA A C 1
ATOM 761 O O . ALA A 1 94 ? 0.468 3.449 -0.933 1.00 96.88 94 ALA A O 1
ATOM 762 N N . LEU A 1 95 ? 0.675 2.920 1.227 1.00 97.25 95 LEU A N 1
ATOM 763 C CA . LEU A 1 95 ? 2.137 2.838 1.180 1.00 97.25 95 LEU A CA 1
ATOM 764 C C . LEU A 1 95 ? 2.638 1.616 0.399 1.00 97.25 95 LEU A C 1
ATOM 766 O O . LEU A 1 95 ? 3.612 1.740 -0.337 1.00 97.25 95 LEU A O 1
ATOM 770 N N . CYS A 1 96 ? 1.960 0.467 0.495 1.00 96.56 96 CYS A N 1
ATOM 771 C CA . CYS A 1 96 ? 2.266 -0.687 -0.361 1.00 96.56 96 CYS A CA 1
ATOM 772 C C . CYS A 1 96 ? 1.993 -0.382 -1.840 1.00 96.56 96 CYS A C 1
ATOM 774 O O . CYS A 1 96 ? 2.775 -0.762 -2.709 1.00 96.56 96 CYS A O 1
ATOM 776 N N . GLU A 1 97 ? 0.904 0.327 -2.133 1.00 95.62 97 GLU A N 1
ATOM 777 C CA . GLU A 1 97 ? 0.597 0.780 -3.489 1.00 95.62 97 GLU A CA 1
ATOM 778 C C . GLU A 1 97 ? 1.642 1.784 -4.000 1.00 95.62 97 GLU A C 1
ATOM 780 O O . GLU A 1 97 ? 2.108 1.657 -5.131 1.00 95.62 97 GLU A O 1
ATOM 785 N N . ALA A 1 98 ? 2.096 2.717 -3.158 1.00 96.62 98 ALA A N 1
ATOM 786 C CA . ALA A 1 98 ? 3.159 3.660 -3.500 1.00 96.62 98 ALA A CA 1
ATOM 787 C C . ALA A 1 98 ? 4.467 2.946 -3.883 1.00 96.62 98 ALA A C 1
ATOM 789 O O . ALA A 1 98 ? 5.107 3.331 -4.861 1.00 96.62 98 ALA A O 1
ATOM 790 N N . THR A 1 99 ? 4.835 1.866 -3.182 1.00 96.50 99 THR A N 1
ATOM 791 C CA . THR A 1 99 ? 5.975 1.009 -3.555 1.00 96.50 99 THR A CA 1
ATOM 792 C C . THR A 1 99 ? 5.826 0.456 -4.975 1.00 96.50 99 THR A C 1
ATOM 794 O O . THR A 1 99 ? 6.782 0.494 -5.752 1.00 96.50 99 THR A O 1
ATOM 797 N N . ALA A 1 100 ? 4.630 -0.009 -5.352 1.00 96.12 100 ALA A N 1
ATOM 798 C CA . ALA A 1 100 ? 4.369 -0.462 -6.716 1.00 96.12 100 ALA A CA 1
ATOM 799 C C . ALA A 1 100 ? 4.433 0.692 -7.729 1.00 96.12 100 ALA A C 1
ATOM 801 O O . ALA A 1 100 ? 5.027 0.532 -8.794 1.00 96.12 100 ALA A O 1
ATOM 802 N N . ILE A 1 101 ? 3.897 1.870 -7.394 1.00 96.38 101 ILE A N 1
ATOM 803 C CA . ILE A 1 101 ? 3.971 3.062 -8.253 1.00 96.38 101 ILE A CA 1
ATOM 804 C C . ILE A 1 101 ? 5.429 3.449 -8.525 1.00 96.38 101 ILE A C 1
ATOM 806 O O . ILE A 1 101 ? 5.768 3.727 -9.674 1.00 96.38 101 ILE A O 1
ATOM 810 N N . PHE A 1 102 ? 6.314 3.411 -7.525 1.00 95.75 102 PHE A N 1
ATOM 811 C CA . PHE A 1 102 ? 7.743 3.658 -7.749 1.00 95.75 102 PHE A CA 1
ATOM 812 C C . PHE A 1 102 ? 8.359 2.653 -8.728 1.00 95.75 102 PHE A C 1
ATOM 814 O O . PHE A 1 102 ? 9.126 3.049 -9.606 1.00 95.75 102 PHE A O 1
ATOM 821 N N . GLY A 1 103 ? 7.967 1.378 -8.649 1.00 94.00 103 GLY A N 1
ATOM 822 C CA . GLY A 1 103 ? 8.345 0.375 -9.645 1.00 94.00 103 GLY A CA 1
ATOM 823 C C . GLY A 1 103 ? 7.814 0.687 -11.038 1.00 94.00 103 GLY A C 1
ATOM 824 O O . GLY A 1 103 ? 8.566 0.621 -12.007 1.00 94.00 103 GLY A O 1
ATOM 825 N N . LEU A 1 104 ? 6.552 1.093 -11.149 1.00 94.88 104 LEU A N 1
ATOM 826 C CA . LEU A 1 104 ? 5.944 1.453 -12.426 1.00 94.88 104 LEU A CA 1
ATOM 827 C C . LEU A 1 104 ? 6.636 2.666 -13.068 1.00 94.88 104 LEU A C 1
ATOM 829 O O . LEU A 1 104 ? 6.944 2.644 -14.258 1.00 94.88 104 LEU A O 1
ATOM 833 N N . VAL A 1 105 ? 6.939 3.701 -12.284 1.00 93.94 105 VAL A N 1
ATOM 834 C CA . VAL A 1 105 ? 7.688 4.875 -12.757 1.00 93.94 105 VAL A CA 1
ATOM 835 C C . VAL A 1 105 ? 9.087 4.467 -13.213 1.00 93.94 105 VAL A C 1
ATOM 837 O O . VAL A 1 105 ? 9.506 4.828 -14.311 1.00 93.94 105 VAL A O 1
ATOM 840 N N . ASN A 1 106 ? 9.790 3.657 -12.418 1.00 91.06 106 ASN A N 1
ATOM 841 C CA . ASN A 1 106 ? 11.114 3.155 -12.779 1.00 91.06 106 ASN A CA 1
ATOM 842 C C . ASN A 1 106 ? 11.083 2.338 -14.084 1.00 91.06 106 ASN A C 1
ATOM 844 O O . ASN A 1 106 ? 11.968 2.482 -14.930 1.00 91.06 106 ASN A O 1
ATOM 848 N N . TYR A 1 107 ? 10.035 1.536 -14.291 1.00 91.88 107 TYR A N 1
ATOM 849 C CA . TYR A 1 107 ? 9.817 0.790 -15.528 1.00 91.88 107 TYR A CA 1
ATOM 850 C C . TYR A 1 107 ? 9.658 1.703 -16.743 1.00 91.88 107 TYR A C 1
ATOM 852 O O . TYR A 1 107 ? 10.328 1.487 -17.748 1.00 91.88 107 TYR A O 1
ATOM 860 N N . PHE A 1 108 ? 8.834 2.748 -16.658 1.00 91.56 108 PHE A N 1
ATOM 861 C CA . PHE A 1 108 ? 8.652 3.672 -17.782 1.00 91.56 108 PHE A CA 1
ATOM 862 C C . PHE A 1 108 ? 9.913 4.481 -18.112 1.00 91.56 108 PHE A C 1
ATOM 864 O O . PHE A 1 108 ? 10.118 4.838 -19.269 1.00 91.56 108 PHE A O 1
ATOM 871 N N . LEU A 1 109 ? 10.769 4.751 -17.124 1.00 89.75 109 LEU A N 1
ATOM 872 C CA . LEU A 1 109 ? 12.010 5.504 -17.331 1.00 89.75 109 LEU A CA 1
ATOM 873 C C . LEU A 1 109 ? 13.160 4.638 -17.868 1.00 89.75 109 LEU A C 1
ATOM 875 O O . LEU A 1 109 ? 13.942 5.095 -18.704 1.00 89.75 109 LEU A O 1
ATOM 879 N N . SER A 1 110 ? 13.283 3.400 -17.384 1.00 87.56 110 SER A N 1
ATOM 880 C CA . SER A 1 110 ? 14.419 2.516 -17.694 1.00 87.56 110 SER A CA 1
ATOM 881 C C . SER A 1 110 ? 14.101 1.413 -18.712 1.00 87.56 110 SER A C 1
ATOM 883 O O . SER A 1 110 ? 15.010 0.853 -19.328 1.00 87.56 110 SER A O 1
ATOM 885 N N . GLY A 1 111 ? 12.826 1.057 -18.874 1.00 86.00 111 GLY A N 1
ATOM 886 C CA . GLY A 1 111 ? 12.378 -0.136 -19.596 1.00 86.00 111 GLY A CA 1
ATOM 887 C C . GLY A 1 111 ? 12.755 -1.457 -18.908 1.00 86.00 111 GLY A C 1
ATOM 888 O O . GLY A 1 111 ? 12.595 -2.526 -19.497 1.00 86.00 111 GLY A O 1
ATOM 889 N N . VAL A 1 112 ? 13.275 -1.419 -17.671 1.00 85.56 112 VAL A N 1
ATOM 890 C CA . VAL A 1 112 ? 13.596 -2.619 -16.883 1.00 85.56 112 VAL A CA 1
ATOM 891 C C . VAL A 1 112 ? 12.349 -3.080 -16.123 1.00 85.56 112 VAL A C 1
ATOM 893 O O . VAL A 1 112 ? 11.787 -2.287 -15.367 1.00 85.56 112 VAL A O 1
ATOM 896 N N . PRO A 1 113 ? 11.908 -4.345 -16.278 1.00 84.69 113 PRO A N 1
ATOM 897 C CA . PRO A 1 113 ? 10.722 -4.856 -15.594 1.00 84.69 113 PRO A CA 1
ATOM 898 C C . PRO A 1 113 ? 10.796 -4.679 -14.065 1.00 84.69 113 PRO A C 1
ATOM 900 O O . PRO A 1 113 ? 11.770 -5.126 -13.455 1.00 84.69 113 PRO A O 1
ATOM 903 N N . PRO A 1 114 ? 9.767 -4.107 -13.411 1.00 86.12 114 PRO A N 1
ATOM 904 C CA . PRO A 1 114 ? 9.810 -3.754 -11.992 1.00 86.12 114 PRO A CA 1
ATOM 905 C C . PRO A 1 114 ? 9.388 -4.927 -11.092 1.00 86.12 114 PRO A C 1
ATOM 907 O O . PRO A 1 114 ? 8.586 -4.777 -10.169 1.00 86.12 114 PRO A O 1
ATOM 910 N N . LEU A 1 115 ? 9.898 -6.127 -11.385 1.00 86.69 115 LEU A N 1
ATOM 911 C CA . LEU A 1 115 ? 9.449 -7.373 -10.752 1.00 86.69 115 LEU A CA 1
ATOM 912 C C . LEU A 1 115 ? 9.674 -7.376 -9.236 1.00 86.69 115 LEU A C 1
ATOM 914 O O . LEU A 1 115 ? 8.836 -7.885 -8.496 1.00 86.69 115 LEU A O 1
ATOM 918 N N . THR A 1 116 ? 10.777 -6.785 -8.772 1.00 89.00 116 THR A N 1
ATOM 919 C CA . THR A 1 116 ? 11.145 -6.721 -7.352 1.00 89.00 116 THR A CA 1
ATOM 920 C C . THR A 1 116 ? 10.140 -5.903 -6.548 1.00 89.00 116 THR A C 1
ATOM 922 O O . THR A 1 116 ? 9.531 -6.425 -5.617 1.00 89.00 116 THR A O 1
ATOM 925 N N . LEU A 1 117 ? 9.906 -4.646 -6.931 1.00 92.50 117 LEU A N 1
ATOM 926 C CA . LEU A 1 117 ? 9.001 -3.755 -6.203 1.00 92.50 117 LEU A CA 1
ATOM 927 C C . LEU A 1 117 ? 7.544 -4.209 -6.280 1.00 92.50 117 LEU A C 1
ATOM 929 O O . LEU A 1 117 ? 6.822 -4.084 -5.293 1.00 92.50 117 LEU A O 1
ATOM 933 N N . PHE A 1 118 ? 7.112 -4.798 -7.398 1.00 93.62 118 PHE A N 1
ATOM 934 C CA . PHE A 1 118 ? 5.782 -5.405 -7.482 1.00 93.62 118 PHE A CA 1
ATOM 935 C C . PHE A 1 118 ? 5.638 -6.630 -6.579 1.00 93.62 118 PHE A C 1
ATOM 937 O O . PHE A 1 118 ? 4.631 -6.743 -5.878 1.00 93.62 118 PHE A O 1
ATOM 944 N N . ALA A 1 119 ? 6.635 -7.518 -6.535 1.00 93.38 119 ALA A N 1
ATOM 945 C CA . ALA A 1 119 ? 6.613 -8.662 -5.625 1.00 93.38 119 ALA A CA 1
ATOM 946 C C . ALA A 1 119 ? 6.577 -8.207 -4.158 1.00 93.38 119 ALA A C 1
ATOM 948 O O . ALA A 1 119 ? 5.778 -8.719 -3.373 1.00 93.38 119 ALA A O 1
ATOM 949 N N . VAL A 1 120 ? 7.381 -7.201 -3.803 1.00 94.31 120 VAL A N 1
ATOM 950 C CA . VAL A 1 120 ? 7.407 -6.606 -2.459 1.00 94.31 120 VAL A CA 1
ATOM 951 C C . VAL A 1 120 ? 6.065 -5.953 -2.115 1.00 94.31 120 VAL A C 1
ATOM 953 O O . VAL A 1 120 ? 5.536 -6.198 -1.033 1.00 94.31 120 VAL A O 1
ATOM 956 N N . ALA A 1 121 ? 5.466 -5.187 -3.029 1.00 95.31 121 ALA A N 1
ATOM 957 C CA . ALA A 1 121 ? 4.164 -4.556 -2.815 1.00 95.31 121 ALA A CA 1
ATOM 958 C C . ALA A 1 121 ? 3.036 -5.584 -2.628 1.00 95.31 121 ALA A C 1
ATOM 960 O O . ALA A 1 121 ? 2.242 -5.458 -1.694 1.00 95.31 121 ALA A O 1
ATOM 961 N N . LEU A 1 122 ? 2.986 -6.630 -3.463 1.00 94.50 122 LEU A N 1
ATOM 962 C CA . LEU A 1 122 ? 2.008 -7.718 -3.338 1.00 94.50 122 LEU A CA 1
ATOM 963 C C . LEU A 1 122 ? 2.183 -8.486 -2.027 1.00 94.50 122 LEU A C 1
ATOM 965 O O . LEU A 1 122 ? 1.205 -8.754 -1.325 1.00 94.50 122 LEU A O 1
ATOM 969 N N . PHE A 1 123 ? 3.428 -8.800 -1.669 1.00 95.25 123 PHE A N 1
ATOM 970 C CA . PHE A 1 123 ? 3.745 -9.457 -0.408 1.00 95.25 123 PHE A CA 1
ATOM 971 C C . PHE A 1 123 ? 3.341 -8.592 0.793 1.00 95.25 123 PHE A C 1
ATOM 973 O O . PHE A 1 123 ? 2.675 -9.077 1.708 1.00 95.25 123 PHE A O 1
ATOM 980 N N . GLY A 1 124 ? 3.651 -7.294 0.766 1.00 94.19 124 GLY A N 1
ATOM 981 C CA . GLY A 1 124 ? 3.214 -6.332 1.779 1.00 94.19 124 GLY A CA 1
ATOM 982 C C . GLY A 1 124 ? 1.703 -6.279 1.909 1.00 94.19 124 GLY A C 1
ATOM 983 O O . GLY A 1 124 ? 1.169 -6.427 3.008 1.00 94.19 124 GLY A O 1
ATOM 984 N N . MET A 1 125 ? 0.998 -6.158 0.785 1.00 95.38 125 MET A N 1
ATOM 985 C CA . MET A 1 125 ? -0.462 -6.137 0.762 1.00 95.38 125 MET A CA 1
ATOM 986 C C . MET A 1 125 ? -1.054 -7.401 1.403 1.00 95.38 125 MET A C 1
ATOM 988 O O . MET A 1 125 ? -1.973 -7.301 2.222 1.00 95.38 125 MET A O 1
ATOM 992 N N . ALA A 1 126 ? -0.491 -8.577 1.109 1.00 95.50 126 ALA A N 1
ATOM 993 C CA . ALA A 1 126 ? -0.889 -9.839 1.731 1.00 95.50 126 ALA A CA 1
ATOM 994 C C . ALA A 1 126 ? -0.603 -9.870 3.246 1.00 95.50 126 ALA A C 1
A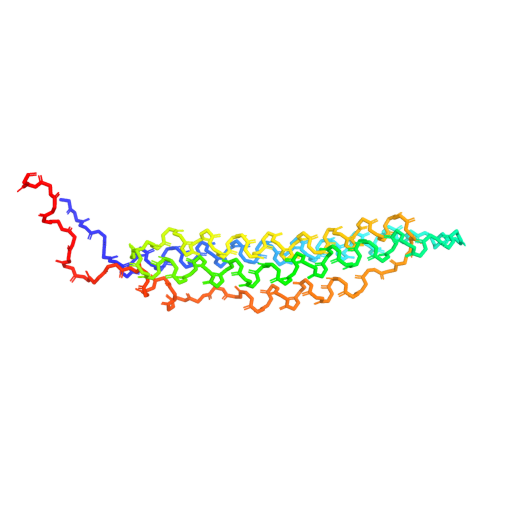TOM 996 O O . ALA A 1 126 ? -1.430 -10.338 4.029 1.00 95.50 126 ALA A O 1
ATOM 997 N N . LEU A 1 127 ? 0.522 -9.315 3.701 1.00 95.75 127 LEU A N 1
ATOM 998 C CA . LEU A 1 127 ? 0.820 -9.195 5.133 1.00 95.75 127 LEU A CA 1
ATOM 999 C C . LEU A 1 127 ? -0.081 -8.180 5.852 1.00 95.75 127 LEU A C 1
ATOM 1001 O O . LEU A 1 127 ? -0.324 -8.292 7.060 1.00 95.75 127 LEU A O 1
ATOM 1005 N N . HIS A 1 128 ? -0.615 -7.196 5.132 1.00 95.75 128 HIS A N 1
ATOM 1006 C CA . HIS A 1 128 ? -1.470 -6.167 5.706 1.00 95.75 128 HIS A CA 1
ATOM 1007 C C . HIS A 1 128 ? -2.951 -6.544 5.814 1.00 95.75 128 HIS A C 1
ATOM 1009 O O . HIS A 1 128 ? -3.719 -5.687 6.248 1.00 95.75 128 HIS A O 1
ATOM 1015 N N . VAL A 1 129 ? -3.350 -7.795 5.558 1.00 95.69 129 VAL A N 1
ATOM 1016 C CA . VAL A 1 129 ? -4.751 -8.256 5.664 1.00 95.69 129 VAL A CA 1
ATOM 1017 C C . VAL A 1 129 ? -5.447 -7.745 6.949 1.00 95.69 129 VAL A C 1
ATOM 1019 O O . VAL A 1 129 ? -4.910 -7.904 8.059 1.00 95.69 129 VAL A O 1
ATOM 1022 N N . PRO A 1 130 ? -6.638 -7.115 6.831 1.00 94.44 130 PRO A N 1
ATOM 1023 C CA . PRO A 1 130 ? -7.435 -6.665 7.970 1.00 94.44 130 PRO A CA 1
ATOM 1024 C C . PRO A 1 130 ? -7.715 -7.782 8.975 1.00 94.44 130 PRO A C 1
ATOM 1026 O O . PRO A 1 130 ? -8.119 -8.883 8.600 1.00 94.44 130 PRO A O 1
ATOM 1029 N N . ARG A 1 131 ? -7.574 -7.491 10.273 1.00 94.38 131 ARG A N 1
ATOM 1030 C CA . ARG A 1 131 ? -7.892 -8.433 11.359 1.00 94.38 131 ARG A CA 1
ATOM 1031 C C . ARG A 1 131 ? -8.944 -7.835 12.285 1.00 94.38 131 ARG A C 1
ATOM 1033 O O . ARG A 1 131 ? -8.763 -6.737 12.804 1.00 94.38 131 ARG A O 1
ATOM 1040 N N . ARG A 1 132 ? -10.022 -8.587 12.544 1.00 92.38 132 ARG A N 1
ATOM 1041 C CA . ARG A 1 132 ? -11.108 -8.170 13.458 1.00 92.38 132 ARG A CA 1
ATOM 1042 C C . ARG A 1 132 ? -10.612 -7.893 14.878 1.00 92.38 132 ARG A C 1
ATOM 1044 O O . ARG A 1 132 ? -11.125 -6.999 15.537 1.00 92.38 132 ARG A O 1
ATOM 1051 N N . VAL A 1 133 ? -9.598 -8.635 15.321 1.00 92.31 133 VAL A N 1
ATOM 1052 C CA . VAL A 1 133 ? -9.029 -8.539 16.672 1.00 92.31 133 VAL A CA 1
ATOM 1053 C C . VAL A 1 133 ? -8.505 -7.133 16.978 1.00 92.31 133 VAL A C 1
ATOM 1055 O O . VAL A 1 133 ? -8.693 -6.653 18.089 1.00 92.31 133 VAL A O 1
ATOM 1058 N N . GLU A 1 134 ? -7.910 -6.438 16.005 1.00 92.62 134 GLU A N 1
ATOM 1059 C CA . GLU A 1 134 ? -7.378 -5.084 16.226 1.00 92.62 134 GLU A CA 1
ATOM 1060 C C . GLU A 1 134 ? -8.491 -4.048 16.428 1.00 92.62 134 GLU A C 1
ATOM 1062 O O . GLU A 1 134 ? -8.359 -3.140 17.243 1.00 92.62 134 GLU A O 1
ATOM 1067 N N . LEU A 1 135 ? -9.628 -4.217 15.744 1.00 92.19 135 LEU A N 1
ATOM 1068 C CA . LEU A 1 135 ? -10.809 -3.376 15.952 1.00 92.19 135 LEU A CA 1
ATOM 1069 C C . LEU A 1 135 ? -11.456 -3.635 17.317 1.00 92.19 135 LEU A C 1
ATOM 1071 O O . LEU A 1 135 ? -11.900 -2.689 17.958 1.00 92.19 135 LEU A O 1
ATOM 1075 N N . LEU A 1 136 ? -11.491 -4.893 17.768 1.00 91.19 136 LEU A N 1
ATOM 1076 C CA . LEU A 1 136 ? -12.020 -5.254 19.087 1.00 91.19 136 LEU A CA 1
ATOM 1077 C C . LEU A 1 136 ? -11.156 -4.680 20.214 1.00 91.19 136 LEU A C 1
ATOM 1079 O O . LEU A 1 136 ? -11.692 -4.061 21.122 1.00 91.19 136 LEU A O 1
ATOM 1083 N N . LYS A 1 137 ? -9.826 -4.809 20.121 1.00 91.06 137 LYS A N 1
ATOM 1084 C CA . LYS A 1 137 ? -8.882 -4.241 21.103 1.00 91.06 137 LYS A CA 1
ATOM 1085 C C . LYS A 1 137 ? -8.992 -2.722 21.234 1.00 91.06 137 LYS A C 1
ATOM 1087 O O . LYS A 1 137 ? -8.747 -2.183 22.304 1.00 91.06 137 LYS A O 1
ATOM 1092 N N . ALA A 1 138 ? -9.310 -2.040 20.137 1.00 91.06 138 ALA A N 1
ATOM 1093 C CA . ALA A 1 138 ? -9.478 -0.593 20.111 1.00 91.06 138 ALA A CA 1
ATOM 1094 C C . ALA A 1 138 ? -10.915 -0.142 20.409 1.00 91.06 138 ALA A C 1
ATOM 1096 O O . ALA A 1 138 ? -11.166 1.056 20.394 1.00 91.06 138 ALA A O 1
ATOM 1097 N N . SER A 1 139 ? -11.862 -1.055 20.635 1.00 89.00 139 SER A N 1
ATOM 1098 C CA . SER A 1 139 ? -13.241 -0.696 20.975 1.00 89.00 139 SER A CA 1
ATOM 1099 C C . SER A 1 139 ? -13.432 -0.701 22.497 1.00 89.00 139 SER A C 1
ATOM 1101 O O . SER A 1 139 ? -12.911 -1.598 23.161 1.00 89.00 139 SER A O 1
ATOM 1103 N N . PRO A 1 140 ? -14.177 0.262 23.069 1.00 81.94 140 PRO A N 1
ATOM 1104 C CA . PRO A 1 140 ? -14.537 0.229 24.483 1.00 81.94 140 PRO A CA 1
ATOM 1105 C C . PRO A 1 140 ? -15.336 -1.040 24.842 1.00 81.94 140 PRO A C 1
ATOM 1107 O O . PRO A 1 140 ? -16.087 -1.529 23.993 1.00 81.94 140 PRO A O 1
ATOM 1110 N N . PRO A 1 141 ? -15.231 -1.553 26.084 1.00 75.38 141 PRO A N 1
ATOM 1111 C CA . PRO A 1 141 ? -16.072 -2.651 26.556 1.00 75.38 141 PRO A CA 1
ATOM 1112 C C . PRO A 1 141 ? -17.556 -2.263 26.539 1.00 75.38 141 PRO A C 1
ATOM 1114 O O . PRO A 1 141 ? -17.908 -1.108 26.813 1.00 75.38 141 PRO A O 1
ATOM 1117 N N . ASP A 1 142 ? -18.427 -3.235 26.262 1.00 66.56 142 ASP A N 1
ATOM 1118 C CA . ASP A 1 142 ? -19.877 -3.043 26.299 1.00 66.56 142 ASP A CA 1
ATOM 1119 C C . ASP A 1 142 ? -20.304 -2.514 27.684 1.00 66.56 142 ASP A C 1
ATOM 1121 O O . ASP A 1 142 ? -20.054 -3.144 28.711 1.00 66.56 142 ASP A O 1
ATOM 1125 N N . GLY A 1 143 ? -20.920 -1.324 27.716 1.00 58.44 143 GLY A N 1
ATOM 1126 C CA . GLY A 1 143 ? -21.445 -0.696 28.938 1.00 58.44 143 GLY A CA 1
ATOM 1127 C C . GLY A 1 143 ? -20.627 0.453 29.548 1.00 58.44 143 GLY A C 1
ATOM 1128 O O . GLY A 1 143 ? -21.054 1.004 30.559 1.00 58.44 143 GLY A O 1
ATOM 1129 N N . VAL A 1 144 ? -19.494 0.868 28.960 1.00 59.09 144 VAL A N 1
ATOM 1130 C CA . VAL A 1 144 ? -18.599 1.882 29.580 1.00 59.09 144 VAL A CA 1
ATOM 1131 C C . VAL A 1 144 ? -18.776 3.316 29.039 1.00 59.09 144 VAL A C 1
ATOM 1133 O O . VAL A 1 144 ? -18.217 4.261 29.590 1.00 59.09 144 VAL A O 1
ATOM 1136 N N . SER A 1 145 ? -19.592 3.559 28.009 1.00 57.31 145 SER A N 1
ATOM 1137 C CA . SER A 1 145 ? -19.649 4.885 27.364 1.00 57.31 145 SER A CA 1
ATOM 1138 C C . SER A 1 145 ? -20.946 5.660 27.637 1.00 57.31 145 SER A C 1
ATOM 1140 O O . SER A 1 145 ? -21.815 5.681 26.774 1.00 57.31 145 SER A O 1
ATOM 1142 N N . PHE A 1 146 ? -21.076 6.277 28.829 1.00 49.47 146 PHE A N 1
ATOM 1143 C CA . PHE A 1 146 ? -21.690 7.614 29.051 1.00 49.47 146 PHE A CA 1
ATOM 1144 C C . PHE A 1 146 ? -21.646 8.037 30.543 1.00 49.47 146 PHE A C 1
ATOM 1146 O O . PHE A 1 146 ? -22.659 8.019 31.239 1.00 49.47 146 PHE A O 1
ATOM 1153 N N . LYS A 1 147 ? -20.481 8.415 31.088 1.00 50.28 147 LYS A N 1
ATOM 1154 C CA . LYS A 1 147 ? -20.432 9.114 32.396 1.00 50.28 147 LYS A CA 1
ATOM 1155 C C . LYS A 1 147 ? -19.559 10.372 32.432 1.00 50.28 147 LYS A C 1
ATOM 1157 O O . LYS A 1 147 ? -19.386 10.934 33.503 1.00 50.28 147 LYS A O 1
ATOM 1162 N N . SER A 1 148 ? -19.049 10.859 31.296 1.00 50.44 148 SER A N 1
ATOM 1163 C CA . SER A 1 148 ? -18.137 12.019 31.273 1.00 50.44 148 SER A CA 1
ATOM 1164 C C . SER A 1 148 ? -18.745 13.329 30.747 1.00 50.44 148 SER A C 1
ATOM 1166 O O . SER A 1 148 ? -17.994 14.207 30.339 1.00 50.44 148 SER A O 1
ATOM 1168 N N . SER A 1 149 ? -20.073 13.483 30.719 1.00 49.56 149 SER A N 1
ATOM 1169 C CA . SER A 1 149 ? -20.726 14.740 30.297 1.00 49.56 149 SER A CA 1
ATOM 1170 C C . SER A 1 149 ? -21.590 15.392 31.386 1.00 49.56 149 SER A C 1
ATOM 1172 O O . SER A 1 149 ? -22.454 16.203 31.073 1.00 49.56 149 SER A O 1
ATOM 1174 N N . LEU A 1 150 ? -21.390 15.018 32.653 1.00 49.28 150 LEU A N 1
ATOM 1175 C CA . LEU A 1 150 ? -22.038 15.635 33.816 1.00 49.28 150 LEU A CA 1
ATOM 1176 C C . LEU A 1 150 ? -21.014 15.849 34.941 1.00 49.28 150 LEU A C 1
ATOM 1178 O O .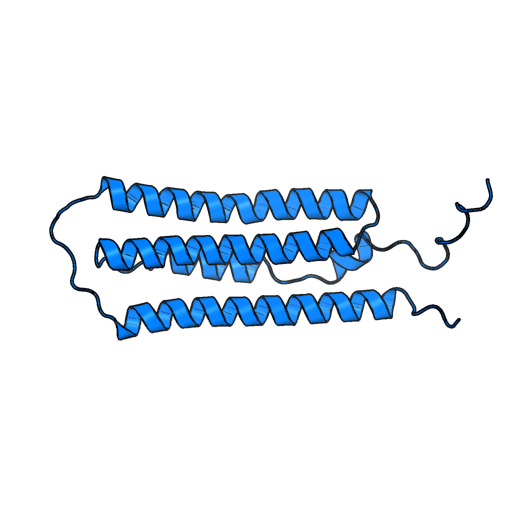 LEU A 1 150 ? -21.170 15.289 36.022 1.00 49.28 150 LEU A O 1
ATOM 1182 N N . GLN A 1 151 ? -19.956 16.613 34.670 1.00 40.81 151 GLN A N 1
ATOM 1183 C CA . GLN A 1 151 ? -19.198 17.362 35.678 1.00 40.81 151 GLN A CA 1
ATOM 1184 C C . GLN A 1 151 ? -18.691 18.657 35.055 1.00 40.81 151 GLN A C 1
ATOM 1186 O O . GLN A 1 151 ? -18.244 18.592 33.887 1.00 40.81 151 GLN A O 1
#